Protein AF-A0A953M670-F1 (afdb_monomer_lite)

Radius of gyration: 18.28 Å; chains: 1; bounding box: 37×49×44 Å

Sequence (170 aa):
SFLVEQFLAERWGEHPRVPTMVSADEPEARARDGMAPRPSLALRARQESDAAVGSGHLGAILIHAHCHQRALWGASSTADLLERLFPGRVRVLDTTCCGLAGSFGYARERFDLSMRIGELGVLPAARDMRPGDVLVAPGTSCRHQIRDGAGVRAVHAVELVADAIKQVSS

Foldseek 3Di:
DVVLVVVCVVPPPDDPFDPDFDAPPDPVVVVPVDPDPDPDDDDPDDDDPPPQPPPDDQAAEEEDEAQVCCVPPRDCVLQVVVCVLPPPRYDYWPAHHLLQPDCQCRHPVRVSVSLVNNVVTVQVVQQPDDVNYAYEYQDPRSQVSNCRNNVGRHDHSVSVVVSSVVVVVD

Secondary structure (DSSP, 8-state):
-HHHHHHHHHH-TT-S----PPPTT-GGGTTT--------------S-------SS----EEE---HHHHHHH-SHHHHHHHHHHSTT-EEE------S--GGGGGSHHHHHHHHHHHHTTHHHHHHTPPTT-EEE--SHHHHHHHHHHH----B-HHHHHHHHHHHH--

pLDDT: mean 73.97, std 24.39, range [29.58, 97.56]

Structure (mmCIF, N/CA/C/O backbone):
data_AF-A0A953M670-F1
#
_entry.id   AF-A0A953M670-F1
#
loop_
_atom_site.group_PDB
_atom_site.id
_atom_site.type_symbol
_atom_site.label_atom_id
_atom_site.label_alt_id
_atom_site.label_comp_id
_atom_site.label_asym_id
_atom_site.label_entity_id
_atom_site.label_seq_id
_atom_site.pdbx_PDB_ins_code
_atom_site.Cartn_x
_atom_site.Cartn_y
_atom_site.Cartn_z
_atom_site.occupancy
_atom_site.B_iso_or_equiv
_atom_site.auth_seq_id
_atom_site.auth_comp_id
_atom_site.auth_asym_id
_atom_site.auth_atom_id
_atom_site.pdbx_PDB_model_num
ATOM 1 N N . SER A 1 1 ? 16.098 -13.290 -19.589 1.00 49.91 1 SER A N 1
ATOM 2 C CA . SER A 1 1 ? 15.369 -12.727 -20.741 1.00 49.91 1 SER A CA 1
ATOM 3 C C . SER A 1 1 ? 14.444 -13.708 -21.465 1.00 49.91 1 SER A C 1
ATOM 5 O O . SER A 1 1 ? 13.681 -13.246 -22.284 1.00 49.91 1 SER A O 1
ATOM 7 N N . PHE A 1 2 ? 14.425 -15.017 -21.166 1.00 30.31 2 PHE A N 1
ATOM 8 C CA . PHE A 1 2 ? 13.471 -15.959 -21.791 1.00 30.31 2 PHE A CA 1
ATOM 9 C C . PHE A 1 2 ? 12.192 -16.147 -20.951 1.00 30.31 2 PHE A C 1
ATOM 11 O O . PHE A 1 2 ? 11.083 -15.981 -21.440 1.00 30.31 2 PHE A O 1
ATOM 18 N N . LEU A 1 3 ? 12.352 -16.339 -19.636 1.00 37.66 3 LEU A N 1
ATOM 19 C CA . LEU A 1 3 ? 11.235 -16.469 -18.684 1.00 37.66 3 LEU A CA 1
ATOM 20 C C . LEU A 1 3 ? 10.340 -15.221 -18.604 1.00 37.66 3 LEU A C 1
ATOM 22 O O . LEU A 1 3 ? 9.162 -15.317 -18.283 1.00 37.66 3 LEU A O 1
ATOM 26 N N . VAL A 1 4 ? 10.904 -14.046 -18.900 1.00 41.31 4 VAL A N 1
ATOM 27 C CA . VAL A 1 4 ? 10.169 -12.775 -18.890 1.00 41.31 4 VAL A CA 1
ATOM 28 C C . VAL A 1 4 ? 9.249 -12.678 -20.102 1.00 41.31 4 VAL A C 1
ATOM 30 O O . VAL A 1 4 ? 8.098 -12.295 -19.947 1.00 41.31 4 VAL A O 1
ATOM 33 N N . GLU A 1 5 ? 9.720 -13.059 -21.289 1.00 40.06 5 GLU A N 1
ATOM 34 C CA . GLU A 1 5 ? 8.884 -13.030 -22.494 1.00 40.06 5 GLU A CA 1
ATOM 35 C C . GLU A 1 5 ? 7.804 -14.109 -22.464 1.00 40.06 5 GLU A C 1
ATOM 37 O O . GLU A 1 5 ? 6.672 -13.853 -22.865 1.00 40.06 5 GLU A O 1
ATOM 42 N N . GLN A 1 6 ? 8.113 -15.271 -21.885 1.00 41.50 6 GLN A N 1
ATOM 43 C CA . GLN A 1 6 ? 7.138 -16.340 -21.707 1.00 41.50 6 GLN A CA 1
ATOM 44 C C . GLN A 1 6 ? 6.008 -15.941 -20.735 1.00 41.50 6 GLN A C 1
ATOM 46 O O . GLN A 1 6 ? 4.836 -16.130 -21.046 1.00 41.50 6 GLN A O 1
ATOM 51 N N . PHE A 1 7 ? 6.333 -15.282 -19.612 1.00 47.25 7 PHE A N 1
ATOM 52 C CA . PHE A 1 7 ? 5.331 -14.748 -18.676 1.00 47.25 7 PHE A CA 1
ATOM 53 C C . PHE A 1 7 ? 4.434 -13.669 -19.311 1.00 47.25 7 PHE A C 1
ATOM 55 O O . PHE A 1 7 ? 3.234 -13.616 -19.037 1.00 47.25 7 PHE A O 1
ATOM 62 N N . LEU A 1 8 ? 5.006 -12.815 -20.168 1.00 45.41 8 LEU A N 1
ATOM 63 C CA . LEU A 1 8 ? 4.275 -11.759 -20.876 1.00 45.41 8 LEU A CA 1
ATOM 64 C C . LEU A 1 8 ? 3.318 -12.333 -21.932 1.00 45.41 8 LEU A C 1
ATOM 66 O O . LEU A 1 8 ? 2.174 -11.888 -22.024 1.00 45.41 8 LEU A O 1
ATOM 70 N N . ALA A 1 9 ? 3.756 -13.349 -22.678 1.00 51.56 9 ALA A N 1
ATOM 71 C CA . ALA A 1 9 ? 2.936 -14.015 -23.685 1.00 51.56 9 ALA A CA 1
ATOM 72 C C . ALA A 1 9 ? 1.776 -14.816 -23.065 1.00 51.56 9 ALA A C 1
ATOM 74 O O . ALA A 1 9 ? 0.670 -14.806 -23.597 1.00 51.56 9 ALA A O 1
ATOM 75 N N . GLU A 1 10 ? 2.003 -15.473 -21.924 1.00 50.09 10 GLU A N 1
ATOM 76 C CA . GLU A 1 10 ? 1.005 -16.346 -21.292 1.00 50.09 10 GLU A CA 1
ATOM 77 C C . GLU A 1 10 ? -0.109 -15.587 -20.549 1.00 50.09 10 GLU A C 1
ATOM 79 O O . GLU A 1 10 ? -1.198 -16.134 -20.376 1.00 50.09 10 GLU A O 1
ATOM 84 N N . ARG A 1 11 ? 0.128 -14.347 -20.087 1.00 49.78 11 ARG A N 1
ATOM 85 C CA . ARG A 1 11 ? -0.828 -13.633 -19.212 1.00 49.78 11 ARG A CA 1
ATOM 86 C C . ARG A 1 11 ? -1.395 -12.317 -19.734 1.00 49.78 11 ARG A C 1
ATOM 88 O O . ARG A 1 11 ? -2.334 -11.817 -19.119 1.00 49.78 11 ARG A O 1
ATOM 95 N N . TRP A 1 12 ? -0.834 -11.725 -20.787 1.00 49.00 12 TRP A N 1
ATOM 96 C CA . TRP A 1 12 ? -1.039 -10.290 -21.040 1.00 49.00 12 TRP A CA 1
ATOM 97 C C . TRP A 1 12 ? -1.407 -9.894 -22.474 1.00 49.00 12 TRP A C 1
ATOM 99 O O . TRP A 1 12 ? -1.504 -8.703 -22.758 1.00 49.00 12 TRP A O 1
ATOM 109 N N . GLY A 1 13 ? -1.689 -10.855 -23.359 1.00 37.66 13 GLY A N 1
ATOM 110 C CA . GLY A 1 13 ? -2.008 -10.582 -24.768 1.00 37.66 13 GLY A CA 1
ATOM 111 C C . GLY A 1 13 ? -3.229 -9.682 -25.027 1.00 37.66 13 GLY A C 1
ATOM 112 O O . GLY A 1 13 ? -3.320 -9.113 -26.108 1.00 37.66 13 GLY A O 1
ATOM 113 N N . GLU A 1 14 ? -4.150 -9.507 -24.069 1.00 39.88 14 GLU A N 1
ATOM 114 C CA . GLU A 1 14 ? -5.429 -8.811 -24.306 1.00 39.88 14 GLU A CA 1
ATOM 115 C C . GLU A 1 14 ? -5.959 -8.033 -23.076 1.00 39.88 14 GLU A C 1
ATOM 117 O O . GLU A 1 14 ? -7.121 -8.178 -22.699 1.00 39.88 14 GLU A O 1
ATOM 122 N N . HIS A 1 15 ? -5.149 -7.211 -22.388 1.00 39.19 15 HIS A N 1
ATOM 123 C CA . HIS A 1 15 ? -5.666 -6.446 -21.233 1.00 39.19 15 HIS A CA 1
ATOM 124 C C . HIS A 1 15 ? -6.345 -5.111 -21.647 1.00 39.19 15 HIS A C 1
ATOM 126 O O . HIS A 1 15 ? -5.669 -4.192 -22.116 1.00 39.19 15 HIS A O 1
ATOM 132 N N . PRO A 1 16 ? -7.662 -4.918 -21.412 1.00 38.22 16 PRO A N 1
ATOM 133 C CA . PRO A 1 16 ? -8.474 -3.867 -22.048 1.00 38.22 16 PRO A CA 1
ATOM 134 C C . PRO A 1 16 ? -8.372 -2.461 -21.417 1.00 38.22 16 PRO A C 1
ATOM 136 O O . PRO A 1 16 ? -9.292 -1.657 -21.555 1.00 38.22 16 PRO A O 1
ATOM 139 N N . ARG A 1 17 ? -7.302 -2.135 -20.679 1.00 43.25 17 ARG A N 1
ATOM 140 C CA . ARG A 1 17 ? -7.217 -0.869 -19.912 1.00 43.25 17 ARG A CA 1
ATOM 141 C C . ARG A 1 17 ? -5.856 -0.183 -19.949 1.00 43.25 17 ARG A C 1
ATOM 143 O O . ARG A 1 17 ? -5.417 0.346 -18.934 1.00 43.25 17 ARG A O 1
ATOM 150 N N . VAL A 1 18 ? -5.178 -0.189 -21.090 1.00 46.38 18 VAL A N 1
ATOM 151 C CA . VAL A 1 18 ? -3.983 0.648 -21.267 1.00 46.38 18 VAL A CA 1
ATOM 152 C C . VAL A 1 18 ? -4.447 2.109 -21.390 1.00 46.38 18 VAL A C 1
ATOM 154 O O . VAL A 1 18 ? -5.162 2.422 -22.344 1.00 46.38 18 VAL A O 1
ATOM 157 N N . PRO A 1 19 ? -4.116 3.012 -20.447 1.00 45.31 19 PRO A N 1
ATOM 158 C CA . PRO A 1 19 ? -4.418 4.432 -20.603 1.00 45.31 19 PRO A CA 1
ATOM 159 C C . PRO A 1 19 ? -3.658 4.992 -21.809 1.00 45.31 19 PRO A C 1
ATOM 161 O O . PRO A 1 19 ? -2.582 4.499 -22.146 1.00 45.31 19 PRO A O 1
ATOM 164 N N . THR A 1 20 ? -4.179 6.037 -22.452 1.00 39.19 20 THR A N 1
ATOM 165 C CA . THR A 1 20 ? -3.499 6.720 -23.562 1.00 39.19 20 THR A CA 1
ATOM 166 C C . THR A 1 20 ? -2.132 7.238 -23.095 1.00 39.19 20 THR A C 1
ATOM 168 O O . THR A 1 20 ? -2.046 8.202 -22.335 1.00 39.19 20 THR A O 1
ATOM 171 N N . MET A 1 21 ? -1.060 6.551 -23.501 1.00 43.72 21 MET A N 1
ATOM 172 C CA . MET A 1 21 ? 0.311 6.837 -23.073 1.00 43.72 21 MET A CA 1
ATOM 173 C C . MET A 1 21 ? 0.857 8.060 -23.816 1.00 43.72 21 MET A C 1
ATOM 175 O O . MET A 1 21 ? 0.850 8.091 -25.046 1.00 43.72 21 MET A O 1
ATOM 179 N N . VAL A 1 22 ? 1.359 9.051 -23.076 1.00 46.81 22 VAL A N 1
ATOM 180 C CA . VAL A 1 22 ? 2.042 10.227 -23.637 1.00 46.81 22 VAL A CA 1
ATOM 181 C C . VAL A 1 22 ? 3.542 9.928 -23.703 1.00 46.81 22 VAL A C 1
ATOM 183 O O . VAL A 1 22 ? 4.123 9.423 -22.740 1.00 46.81 22 VAL A O 1
ATOM 186 N N . SER A 1 23 ? 4.167 10.195 -24.851 1.00 37.94 23 SER A N 1
ATOM 187 C CA . SER A 1 23 ? 5.612 10.016 -25.040 1.00 37.94 23 SER A CA 1
ATOM 188 C C . SER A 1 23 ? 6.392 10.971 -24.131 1.00 37.94 23 SER A C 1
ATOM 190 O O . SER A 1 23 ? 6.039 12.142 -23.999 1.00 37.94 23 SER A O 1
ATOM 192 N N . ALA A 1 24 ? 7.472 10.480 -23.516 1.00 45.50 24 ALA A N 1
ATOM 193 C CA . ALA A 1 24 ? 8.320 11.279 -22.630 1.00 45.50 24 ALA A CA 1
ATOM 194 C C . ALA A 1 24 ? 9.029 12.449 -23.344 1.00 45.50 24 ALA A C 1
ATOM 196 O O . ALA A 1 24 ? 9.488 13.373 -22.672 1.00 45.50 24 ALA A O 1
ATOM 197 N N . ASP A 1 25 ? 9.087 12.409 -24.679 1.00 42.34 25 ASP A N 1
ATOM 198 C CA . ASP A 1 25 ? 9.786 13.381 -25.523 1.00 42.34 25 ASP A CA 1
ATOM 199 C C . ASP A 1 25 ? 8.864 14.467 -26.114 1.00 42.34 25 ASP A C 1
ATOM 201 O O . ASP A 1 25 ? 9.335 15.330 -26.857 1.00 42.34 25 ASP A O 1
ATOM 205 N N . GLU A 1 26 ? 7.561 14.477 -25.796 1.00 39.59 26 GLU A N 1
ATOM 206 C CA . GLU A 1 26 ? 6.687 15.563 -26.257 1.00 39.59 26 GLU A CA 1
ATOM 207 C C . GLU A 1 26 ? 6.874 16.847 -25.427 1.00 39.59 26 GLU A C 1
ATOM 209 O O . GLU A 1 26 ? 6.813 16.813 -24.192 1.00 39.59 26 GLU A O 1
ATOM 214 N N . PRO A 1 27 ? 7.039 18.019 -26.074 1.00 40.06 27 PRO A N 1
ATOM 215 C CA . PRO A 1 27 ? 7.239 19.296 -25.385 1.00 40.06 27 PRO A CA 1
ATOM 216 C C . PRO A 1 27 ? 6.059 19.694 -24.478 1.00 40.06 27 PRO A C 1
ATOM 218 O O . PRO A 1 27 ? 6.241 20.468 -23.537 1.00 40.06 27 PRO A O 1
ATOM 221 N N . GLU A 1 28 ? 4.871 19.121 -24.687 1.00 37.56 28 GLU A N 1
ATOM 222 C CA . GLU A 1 28 ? 3.691 19.337 -23.841 1.00 37.56 28 GLU A CA 1
ATOM 223 C C . GLU A 1 28 ? 3.811 18.699 -22.443 1.00 37.56 28 GLU A C 1
ATOM 225 O O . GLU A 1 28 ? 3.195 19.190 -21.492 1.00 37.56 28 GLU A O 1
ATOM 230 N N . ALA A 1 29 ? 4.654 17.669 -22.266 1.00 38.19 29 ALA A N 1
ATOM 231 C CA . ALA A 1 29 ? 4.868 17.016 -20.970 1.00 38.19 29 ALA A CA 1
ATOM 232 C C . ALA A 1 29 ? 5.576 17.931 -19.951 1.00 38.19 29 ALA A C 1
ATOM 234 O O . ALA A 1 29 ? 5.361 17.799 -18.746 1.00 38.19 29 ALA A O 1
ATOM 235 N N . ARG A 1 30 ? 6.373 18.903 -20.422 1.00 37.03 30 ARG A N 1
ATOM 236 C CA . ARG A 1 30 ? 7.053 19.909 -19.580 1.00 37.03 30 ARG A CA 1
ATOM 237 C C . ARG A 1 30 ? 6.182 21.118 -19.235 1.00 37.03 30 ARG A C 1
ATOM 239 O O . ARG A 1 30 ? 6.463 21.807 -18.260 1.00 37.03 30 ARG A O 1
ATOM 246 N N . ALA A 1 31 ? 5.123 21.387 -19.997 1.00 36.75 31 ALA A N 1
ATOM 247 C CA . ALA A 1 31 ? 4.319 22.600 -19.834 1.00 36.75 31 ALA A CA 1
ATOM 248 C C . ALA A 1 31 ? 3.313 22.537 -18.666 1.00 36.75 31 ALA A C 1
ATOM 250 O O . ALA A 1 31 ? 2.721 23.554 -18.309 1.00 36.75 31 ALA A O 1
ATOM 251 N N . ARG A 1 32 ? 3.120 21.365 -18.042 1.00 43.88 32 ARG A N 1
ATOM 252 C CA . ARG A 1 32 ? 2.195 21.182 -16.905 1.00 43.88 32 ARG A CA 1
ATOM 253 C C . ARG A 1 32 ? 2.852 21.278 -15.522 1.00 43.88 32 ARG A C 1
ATOM 255 O O . ARG A 1 32 ? 2.137 21.220 -14.528 1.00 43.88 32 ARG A O 1
ATOM 262 N N . ASP A 1 33 ? 4.165 21.502 -15.455 1.00 38.84 33 ASP A N 1
ATOM 263 C CA . ASP A 1 33 ? 4.909 21.699 -14.195 1.00 38.84 33 ASP A CA 1
ATOM 264 C C . ASP A 1 33 ? 4.766 23.126 -13.613 1.00 38.84 33 ASP A C 1
ATOM 266 O O . ASP A 1 33 ? 5.301 23.453 -12.553 1.00 38.84 33 ASP A O 1
ATOM 270 N N . GLY A 1 34 ? 3.999 23.996 -14.280 1.00 29.58 34 GLY A N 1
ATOM 271 C CA . GLY A 1 34 ? 3.628 25.313 -13.773 1.00 29.58 34 GLY A CA 1
ATOM 272 C C . GLY A 1 34 ? 2.528 25.237 -12.713 1.00 29.58 34 GLY A C 1
ATOM 273 O O . GLY A 1 34 ? 1.353 25.441 -13.017 1.00 29.58 34 GLY A O 1
ATOM 274 N N . MET A 1 35 ? 2.898 25.003 -11.452 1.00 35.81 35 MET A N 1
ATOM 275 C CA . MET A 1 35 ? 2.041 25.300 -10.298 1.00 35.81 35 MET A CA 1
ATOM 276 C C . MET A 1 35 ? 1.876 26.824 -10.182 1.00 35.81 35 MET A C 1
ATOM 278 O O . MET A 1 35 ? 2.600 27.492 -9.444 1.00 35.81 35 MET A O 1
ATOM 282 N N . ALA A 1 36 ? 0.926 27.398 -10.919 1.00 30.95 36 ALA A N 1
ATOM 283 C CA . ALA A 1 36 ? 0.453 28.746 -10.628 1.00 30.95 36 ALA A CA 1
ATOM 284 C C . ALA A 1 36 ? -0.187 28.749 -9.222 1.00 30.95 36 ALA A C 1
ATOM 286 O O . ALA A 1 36 ? -0.989 27.855 -8.922 1.00 30.95 36 ALA A O 1
ATOM 287 N N . PRO A 1 37 ? 0.128 29.719 -8.342 1.00 30.27 37 PRO A N 1
ATOM 288 C CA . PRO A 1 37 ? -0.489 29.796 -7.025 1.00 30.27 37 PRO A CA 1
ATOM 289 C C . PRO A 1 37 ? -1.992 30.044 -7.196 1.00 30.27 37 PRO A C 1
ATOM 291 O O . PRO A 1 37 ? -2.415 31.111 -7.641 1.00 30.27 37 PRO A O 1
ATOM 294 N N . ARG A 1 38 ? -2.819 29.044 -6.866 1.00 36.56 38 ARG A N 1
ATOM 295 C CA . ARG A 1 38 ? -4.274 29.229 -6.828 1.00 36.56 38 ARG A CA 1
ATOM 296 C C . ARG A 1 38 ? -4.597 30.150 -5.641 1.00 36.56 38 ARG A C 1
ATOM 298 O O . ARG A 1 38 ? -4.178 29.833 -4.526 1.00 36.56 38 ARG A O 1
ATOM 305 N N . PRO A 1 39 ? -5.321 31.265 -5.843 1.00 31.58 39 PRO A N 1
ATOM 306 C CA . PRO A 1 39 ? -5.702 32.152 -4.750 1.00 31.58 39 PRO A CA 1
ATOM 307 C C . PRO A 1 39 ? -6.550 31.381 -3.730 1.00 31.58 39 PRO A C 1
ATOM 309 O O . PRO A 1 39 ? -7.468 30.659 -4.114 1.00 31.58 39 PRO A O 1
ATOM 312 N N . SER A 1 40 ? -6.166 31.501 -2.453 1.00 48.00 40 SER A N 1
ATOM 313 C CA . SER A 1 40 ? -6.791 30.971 -1.226 1.00 48.00 40 SER A CA 1
ATOM 314 C C . SER A 1 40 ? -8.093 30.182 -1.435 1.00 48.00 40 SER A C 1
ATOM 316 O O . SER A 1 40 ? -9.194 30.724 -1.316 1.00 48.00 40 SER A O 1
ATOM 318 N N . LEU A 1 41 ? -7.969 28.885 -1.733 1.00 34.47 41 LEU A N 1
ATOM 319 C CA . LEU A 1 41 ? -9.113 27.985 -1.834 1.00 34.47 41 LEU A CA 1
ATOM 320 C C . LEU A 1 41 ? -9.543 27.510 -0.446 1.00 34.47 41 LEU A C 1
ATOM 322 O O . LEU A 1 41 ? -8.906 26.663 0.179 1.00 34.47 41 LEU A O 1
ATOM 326 N N . ALA A 1 42 ? -10.688 28.033 -0.017 1.00 37.75 42 ALA A N 1
ATOM 327 C CA . ALA A 1 42 ? -11.560 27.398 0.950 1.00 37.75 42 ALA A CA 1
ATOM 328 C C . ALA A 1 42 ? -11.747 25.913 0.598 1.00 37.75 42 ALA A C 1
ATOM 330 O O . ALA A 1 42 ? -12.133 25.556 -0.520 1.00 37.75 42 ALA A O 1
ATOM 331 N N . LEU A 1 43 ? -11.463 25.058 1.576 1.00 32.88 43 LEU A N 1
ATOM 332 C CA . LEU A 1 43 ? -11.571 23.609 1.510 1.00 32.88 43 LEU A CA 1
ATOM 333 C C . LEU A 1 43 ? -13.036 23.195 1.289 1.00 32.88 43 LEU A C 1
ATOM 335 O O . LEU A 1 43 ? -13.777 22.944 2.235 1.00 32.88 43 LEU A O 1
ATOM 339 N N . ARG A 1 44 ? -13.473 23.095 0.032 1.00 32.97 44 ARG A N 1
ATOM 340 C CA . ARG A 1 44 ? -14.642 22.285 -0.325 1.00 32.97 44 ARG A CA 1
ATOM 341 C C . ARG A 1 44 ? -14.162 20.885 -0.678 1.00 32.97 44 ARG A C 1
ATOM 343 O O . ARG A 1 44 ? -13.954 20.550 -1.837 1.00 32.97 44 ARG A O 1
ATOM 350 N N . ALA A 1 45 ? -13.969 20.088 0.366 1.00 41.94 45 ALA A N 1
ATOM 351 C CA . ALA A 1 45 ? -13.787 18.651 0.274 1.00 41.94 45 ALA A CA 1
ATOM 352 C C . ALA A 1 45 ? -15.097 18.002 -0.192 1.00 41.94 45 ALA A C 1
ATOM 354 O O . ALA A 1 45 ? -16.016 17.874 0.612 1.00 41.94 45 ALA A O 1
ATOM 355 N N . ARG A 1 46 ? -15.193 17.603 -1.467 1.00 42.09 46 ARG A N 1
ATOM 356 C CA . ARG A 1 46 ? -16.111 16.553 -1.940 1.00 42.09 46 ARG A CA 1
ATOM 357 C C . ARG A 1 46 ? -15.539 15.863 -3.183 1.00 42.09 46 ARG A C 1
ATOM 359 O O . ARG A 1 46 ? -15.066 16.551 -4.079 1.00 42.09 46 ARG A O 1
ATOM 366 N N . GLN A 1 47 ? -15.717 14.534 -3.202 1.00 38.75 47 GLN A N 1
ATOM 367 C CA . GLN A 1 47 ? -15.390 13.519 -4.225 1.00 38.75 47 GLN A CA 1
ATOM 368 C C . GLN A 1 47 ? -13.934 13.018 -4.146 1.00 38.75 47 GLN A C 1
ATOM 370 O O . GLN A 1 47 ? -13.011 13.765 -4.425 1.00 38.75 47 GLN A O 1
ATOM 375 N N . GLU A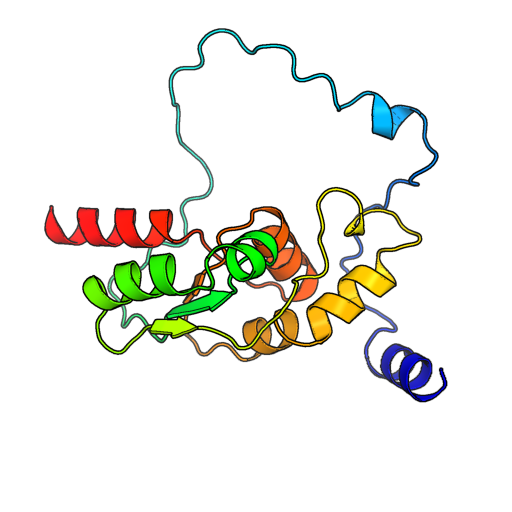 1 48 ? -13.619 11.798 -3.698 1.00 35.09 48 GLU A N 1
ATOM 376 C CA . GLU A 1 48 ? -14.329 10.510 -3.745 1.00 35.09 48 GLU A CA 1
ATOM 377 C C . GLU A 1 48 ? -14.302 9.818 -2.369 1.00 35.09 48 GLU A C 1
ATOM 379 O O . GLU A 1 48 ? -13.303 9.207 -1.986 1.00 35.09 48 GLU A O 1
ATOM 384 N N . SER A 1 49 ? -15.389 9.907 -1.610 1.00 35.44 49 SER A N 1
ATOM 385 C CA . SER A 1 49 ? -15.538 9.254 -0.308 1.00 35.44 49 SER A CA 1
ATOM 386 C C . SER A 1 49 ? -16.628 8.192 -0.398 1.00 35.44 49 SER A C 1
ATOM 388 O O . SER A 1 49 ? -17.723 8.424 0.087 1.00 35.44 49 SER A O 1
ATOM 390 N N . ASP A 1 50 ? -16.331 7.063 -1.039 1.00 34.75 50 ASP A N 1
ATOM 391 C CA . ASP A 1 50 ? -17.149 5.840 -0.951 1.00 34.75 50 ASP A CA 1
ATOM 392 C C . ASP A 1 50 ? -16.265 4.608 -0.691 1.00 34.75 50 ASP A C 1
ATOM 394 O O . ASP A 1 50 ? -16.515 3.502 -1.155 1.00 34.75 50 ASP A O 1
ATOM 398 N N . ALA A 1 51 ? -15.209 4.790 0.103 1.00 44.06 51 ALA A N 1
ATOM 399 C CA . ALA A 1 51 ? -14.728 3.719 0.967 1.00 44.06 51 ALA A CA 1
ATOM 400 C C . ALA A 1 51 ? -15.251 4.019 2.370 1.00 44.06 51 ALA A C 1
ATOM 402 O O . ALA A 1 51 ? -14.477 4.243 3.292 1.00 44.06 51 ALA A O 1
ATOM 403 N N . ALA A 1 52 ? -16.576 4.100 2.522 1.00 44.19 52 ALA A N 1
ATOM 404 C CA . ALA A 1 52 ? -17.134 3.977 3.852 1.00 44.19 52 ALA A CA 1
ATOM 405 C C . ALA A 1 52 ? -16.660 2.613 4.357 1.00 44.19 52 ALA A C 1
ATOM 407 O O . ALA A 1 52 ? -17.044 1.580 3.802 1.00 44.19 52 ALA A O 1
ATOM 408 N N . VAL A 1 53 ? -15.815 2.603 5.389 1.00 50.75 53 VAL A N 1
ATOM 409 C CA . VAL A 1 53 ? -15.721 1.457 6.291 1.00 50.75 53 VAL A CA 1
ATOM 410 C C . VAL A 1 53 ? -17.102 1.353 6.936 1.00 50.75 53 VAL A C 1
ATOM 412 O O . VAL A 1 53 ? -17.355 1.866 8.024 1.00 50.75 53 VAL A O 1
ATOM 415 N N . GLY A 1 54 ? -18.055 0.822 6.166 1.00 42.97 54 GLY A N 1
ATOM 416 C CA . GLY A 1 54 ? -19.408 0.561 6.603 1.00 42.97 54 GLY A CA 1
ATOM 417 C C . GLY A 1 54 ? -19.333 -0.410 7.764 1.00 42.97 54 GLY A C 1
ATOM 418 O O . GLY A 1 54 ? -18.388 -1.190 7.862 1.00 42.97 54 GLY A O 1
ATOM 419 N N . SER A 1 55 ? -20.333 -0.360 8.632 1.00 45.44 55 SER A N 1
ATOM 420 C CA . SER A 1 55 ? -20.467 -1.097 9.894 1.00 45.44 55 SER A CA 1
ATOM 421 C C . SER A 1 55 ? -20.405 -2.638 9.794 1.00 45.44 55 SER A C 1
ATOM 423 O O . SER A 1 55 ? -20.814 -3.330 10.722 1.00 45.44 55 SER A O 1
ATOM 425 N N . GLY A 1 56 ? -19.932 -3.197 8.678 1.00 53.84 56 GLY A N 1
ATOM 426 C CA . GLY A 1 56 ? -19.548 -4.592 8.534 1.00 53.84 56 GLY A CA 1
ATOM 427 C C . GLY A 1 56 ? -18.198 -4.909 9.185 1.00 53.84 56 GLY A C 1
ATOM 428 O O . GLY A 1 56 ? -17.430 -4.035 9.586 1.00 53.84 56 GLY A O 1
ATOM 429 N N . HIS A 1 57 ? -17.909 -6.206 9.292 1.00 67.62 57 HIS A N 1
ATOM 430 C CA . HIS A 1 57 ? -16.656 -6.724 9.836 1.00 67.62 57 HIS A CA 1
ATOM 431 C C . HIS A 1 57 ? -15.463 -6.241 8.991 1.00 67.62 57 HIS A C 1
ATOM 433 O O . HIS A 1 57 ? -15.171 -6.807 7.939 1.00 67.62 57 HIS A O 1
ATOM 439 N N . LEU A 1 58 ? -14.724 -5.242 9.478 1.00 83.06 58 LEU A N 1
ATOM 440 C CA . LEU A 1 58 ? -13.434 -4.845 8.907 1.00 83.06 58 LEU A CA 1
ATOM 441 C C . LEU A 1 58 ? -12.442 -6.019 8.993 1.00 83.06 58 LEU A C 1
ATOM 443 O O . LEU A 1 58 ? -12.206 -6.550 10.081 1.00 83.06 58 LEU A O 1
ATOM 447 N N . GLY A 1 59 ? -11.918 -6.442 7.841 1.00 92.38 59 GLY A N 1
ATOM 448 C CA . GLY A 1 59 ? -10.929 -7.510 7.698 1.00 92.38 59 GLY A CA 1
ATOM 449 C C . GLY A 1 59 ? -9.517 -7.065 8.085 1.00 92.38 59 GLY A C 1
ATOM 450 O O . GLY A 1 59 ? -9.329 -6.224 8.967 1.00 92.38 59 GLY A O 1
ATOM 451 N N . ALA A 1 60 ? -8.505 -7.639 7.436 1.00 96.31 60 ALA A N 1
ATOM 452 C CA . ALA A 1 60 ? -7.115 -7.264 7.666 1.00 96.31 60 ALA A CA 1
ATOM 453 C C . ALA A 1 60 ? -6.794 -5.896 7.042 1.00 96.31 60 ALA A C 1
ATOM 455 O O . ALA A 1 60 ? -7.240 -5.568 5.944 1.00 96.31 60 ALA A O 1
ATOM 456 N N . ILE A 1 61 ? -5.961 -5.115 7.725 1.00 97.25 61 ILE A N 1
ATOM 457 C CA . ILE A 1 61 ? -5.424 -3.846 7.237 1.00 97.25 61 ILE A CA 1
ATOM 458 C C . ILE A 1 61 ? -4.010 -4.108 6.727 1.00 97.25 61 ILE A C 1
ATOM 460 O O . ILE A 1 61 ? -3.062 -4.257 7.497 1.00 97.25 61 ILE A O 1
ATOM 464 N N . LEU A 1 62 ? -3.869 -4.187 5.410 1.00 97.44 62 LEU A N 1
ATOM 465 C CA . LEU A 1 62 ? -2.609 -4.458 4.735 1.00 97.44 62 LEU A CA 1
ATOM 466 C C . LEU A 1 62 ? -1.898 -3.143 4.436 1.00 97.44 62 LEU A C 1
ATOM 468 O O . LEU A 1 62 ? -2.485 -2.258 3.827 1.00 97.44 62 LEU A O 1
ATOM 472 N N . ILE A 1 63 ? -0.633 -2.999 4.824 1.00 96.69 63 ILE A N 1
ATOM 473 C CA . ILE A 1 63 ? 0.120 -1.756 4.614 1.00 96.69 63 ILE A CA 1
ATOM 474 C C . ILE A 1 63 ? 1.210 -1.969 3.569 1.00 96.69 63 ILE A C 1
ATOM 476 O O . ILE A 1 63 ? 2.177 -2.694 3.805 1.00 96.69 63 ILE A O 1
ATOM 480 N N . HIS A 1 64 ? 1.105 -1.259 2.446 1.00 96.12 64 HIS A N 1
ATOM 481 C CA . HIS A 1 64 ? 2.221 -1.034 1.535 1.00 96.12 64 HIS A CA 1
ATOM 482 C C . HIS A 1 64 ? 2.948 0.257 1.932 1.00 96.12 64 HIS A C 1
ATOM 484 O O . HIS A 1 64 ? 2.488 1.368 1.651 1.00 96.12 64 HIS A O 1
ATOM 490 N N . ALA A 1 65 ? 4.095 0.117 2.597 1.00 93.56 65 ALA A N 1
ATOM 491 C CA . ALA A 1 65 ? 4.933 1.258 2.945 1.00 93.56 65 ALA A CA 1
ATOM 492 C C . ALA A 1 65 ? 5.560 1.870 1.687 1.00 93.56 65 ALA A C 1
ATOM 494 O O . ALA A 1 65 ? 6.148 1.161 0.869 1.00 93.56 65 ALA A O 1
ATOM 495 N N . HIS A 1 66 ? 5.477 3.194 1.554 1.00 92.50 66 HIS A N 1
ATOM 496 C CA . HIS A 1 66 ? 6.075 3.893 0.422 1.00 92.50 66 HIS A CA 1
ATOM 497 C C . HIS A 1 66 ? 7.597 3.687 0.427 1.00 92.50 66 HIS A C 1
ATOM 499 O O . HIS A 1 66 ? 8.233 3.860 1.462 1.00 92.50 66 HIS A O 1
ATOM 505 N N . CYS A 1 67 ? 8.199 3.374 -0.725 1.00 90.62 67 CYS A N 1
ATOM 506 C CA . CYS A 1 67 ? 9.647 3.155 -0.853 1.00 90.62 67 CYS A CA 1
ATOM 507 C C . CYS A 1 67 ? 10.528 4.229 -0.172 1.00 90.62 67 CYS A C 1
ATOM 509 O O . CYS A 1 67 ? 11.467 3.871 0.533 1.00 90.62 67 CYS A O 1
ATOM 511 N N . HIS A 1 68 ? 10.198 5.523 -0.290 1.00 88.75 68 HIS A N 1
ATOM 512 C CA . HIS A 1 68 ? 10.919 6.600 0.408 1.00 88.75 68 HIS A CA 1
ATOM 513 C C . HIS A 1 68 ? 10.766 6.522 1.933 1.00 88.75 68 HIS A C 1
ATOM 515 O O . HIS A 1 68 ? 11.744 6.655 2.663 1.00 88.75 68 HIS A O 1
ATOM 521 N N . GLN A 1 69 ? 9.548 6.268 2.418 1.00 87.31 69 GLN A N 1
ATOM 522 C CA . GLN A 1 69 ? 9.277 6.097 3.845 1.00 87.31 69 GLN A CA 1
ATOM 523 C C . GLN A 1 69 ? 10.047 4.893 4.396 1.00 87.31 69 GLN A C 1
ATOM 525 O O . GLN A 1 69 ? 10.711 5.011 5.419 1.00 87.31 69 GLN A O 1
ATOM 530 N N . ARG A 1 70 ? 10.015 3.760 3.684 1.00 85.94 70 ARG A N 1
ATOM 531 C CA . ARG A 1 70 ? 10.713 2.534 4.078 1.00 85.94 70 ARG A CA 1
ATOM 532 C C . ARG A 1 70 ? 12.223 2.749 4.179 1.00 85.94 70 ARG A C 1
ATOM 534 O O . ARG A 1 70 ? 12.816 2.286 5.145 1.00 85.94 70 ARG A O 1
ATOM 541 N N . ALA A 1 71 ? 12.820 3.455 3.219 1.00 87.38 71 ALA A N 1
ATOM 542 C CA . ALA A 1 71 ? 14.256 3.725 3.199 1.00 87.38 71 ALA A CA 1
ATOM 543 C C . ALA A 1 71 ? 14.720 4.653 4.336 1.00 87.38 71 ALA A C 1
ATOM 545 O O . ALA A 1 71 ? 15.830 4.489 4.831 1.00 87.38 71 ALA A O 1
ATOM 546 N N . LEU A 1 72 ? 13.888 5.617 4.746 1.00 86.19 72 LEU A N 1
ATOM 547 C CA . LEU A 1 72 ? 14.251 6.608 5.765 1.00 86.19 72 LEU A CA 1
ATOM 548 C C . LEU A 1 72 ? 13.852 6.194 7.186 1.00 86.19 72 LEU A C 1
ATOM 550 O O . LEU A 1 72 ? 14.623 6.377 8.124 1.00 86.19 72 LEU A O 1
ATOM 554 N N . TRP A 1 73 ? 12.639 5.665 7.352 1.00 82.00 73 TRP A N 1
ATOM 555 C CA . TRP A 1 73 ? 11.989 5.490 8.657 1.00 82.00 73 TRP A CA 1
ATOM 556 C C . TRP A 1 73 ? 11.305 4.127 8.826 1.00 82.00 73 TRP A C 1
ATOM 558 O O . TRP A 1 73 ? 10.655 3.883 9.841 1.00 82.00 73 TRP A O 1
ATOM 568 N N . GLY A 1 74 ? 11.411 3.234 7.839 1.00 83.94 74 GLY A N 1
ATOM 569 C CA . GLY A 1 74 ? 10.675 1.973 7.837 1.00 83.94 74 GLY A CA 1
ATOM 570 C C . GLY A 1 74 ? 9.160 2.169 7.684 1.00 83.94 74 GLY A C 1
ATOM 571 O O . GLY A 1 74 ? 8.686 3.150 7.116 1.00 83.94 74 GLY A O 1
ATOM 572 N N . ALA A 1 75 ? 8.382 1.198 8.163 1.00 83.38 75 ALA A N 1
ATOM 573 C CA . ALA A 1 75 ? 6.916 1.196 8.071 1.00 83.38 75 ALA A CA 1
ATOM 574 C C . ALA A 1 75 ? 6.211 1.343 9.433 1.00 83.38 75 ALA A C 1
ATOM 576 O O . ALA A 1 75 ? 4.981 1.411 9.479 1.00 83.38 75 ALA A O 1
ATOM 577 N N . SER A 1 76 ? 6.976 1.372 10.529 1.00 85.19 76 SER A N 1
ATOM 578 C CA . SER A 1 76 ? 6.458 1.247 11.895 1.00 85.19 76 SER A CA 1
ATOM 579 C C . SER A 1 76 ? 5.512 2.379 12.265 1.00 85.19 76 SER A C 1
ATOM 581 O O . SER A 1 76 ? 4.430 2.109 12.752 1.00 85.19 76 SER A O 1
ATOM 583 N N . SER A 1 77 ? 5.824 3.632 11.930 1.00 86.81 77 SER A N 1
ATOM 584 C CA . SER A 1 77 ? 4.992 4.777 12.336 1.00 86.81 77 SER A CA 1
ATOM 585 C C . SER A 1 77 ? 3.525 4.673 11.895 1.00 86.81 77 SER A C 1
ATOM 587 O O . SER A 1 77 ? 2.617 4.982 12.662 1.00 86.81 77 SER A O 1
ATOM 589 N N . THR A 1 78 ? 3.278 4.221 10.662 1.00 90.44 78 THR A N 1
ATOM 590 C CA . THR A 1 78 ? 1.914 4.008 10.151 1.00 90.44 78 THR A CA 1
ATOM 591 C C . THR A 1 78 ? 1.289 2.749 10.744 1.00 90.44 78 THR A C 1
ATOM 593 O O . THR A 1 78 ? 0.106 2.760 11.078 1.00 90.44 78 THR A O 1
ATOM 596 N N . ALA A 1 79 ? 2.075 1.680 10.881 1.00 93.25 79 ALA A N 1
ATOM 597 C CA . ALA A 1 79 ? 1.608 0.419 11.440 1.00 93.25 79 ALA A CA 1
ATOM 598 C C . ALA A 1 79 ? 1.204 0.567 12.911 1.00 93.25 79 ALA A C 1
ATOM 600 O O . ALA A 1 79 ? 0.086 0.218 13.257 1.00 93.25 79 ALA A O 1
ATOM 601 N N . ASP A 1 80 ? 2.053 1.172 13.738 1.00 94.12 80 ASP A N 1
ATOM 602 C CA . ASP A 1 80 ? 1.836 1.381 15.169 1.00 94.12 80 ASP A CA 1
ATOM 603 C C . ASP A 1 80 ? 0.602 2.251 15.432 1.00 94.12 80 ASP A C 1
ATOM 605 O O . ASP A 1 80 ? -0.168 1.988 16.356 1.00 94.12 80 ASP A O 1
ATOM 609 N N . LEU A 1 81 ? 0.387 3.288 14.613 1.00 93.12 81 LEU A N 1
ATOM 610 C CA . LEU A 1 81 ? -0.815 4.117 14.694 1.00 93.12 81 LEU A CA 1
ATOM 611 C C . LEU A 1 81 ? -2.076 3.296 14.405 1.00 93.12 81 LEU A C 1
ATOM 613 O O . LEU A 1 81 ? -3.037 3.354 15.171 1.00 93.12 81 LEU A O 1
ATOM 617 N N . LEU A 1 82 ? -2.084 2.554 13.297 1.00 94.00 82 LEU A N 1
ATOM 618 C CA . LEU A 1 82 ? -3.250 1.770 12.901 1.00 94.00 82 LEU A CA 1
ATOM 619 C C . LEU A 1 82 ? -3.483 0.591 13.848 1.00 94.00 82 LEU A C 1
ATOM 621 O O . LEU A 1 82 ? -4.631 0.271 14.114 1.00 94.00 82 LEU A O 1
ATOM 625 N N . GLU A 1 83 ? -2.433 0.005 14.414 1.00 94.75 83 GLU A N 1
ATOM 626 C CA . GLU A 1 83 ? -2.535 -1.101 15.367 1.00 94.75 83 GLU A CA 1
ATOM 627 C C . GLU A 1 83 ? -3.152 -0.635 16.690 1.00 94.75 83 GLU A C 1
ATOM 629 O O . GLU A 1 83 ? -3.938 -1.354 17.298 1.00 94.75 83 GLU A O 1
ATOM 634 N N . ARG A 1 84 ? -2.892 0.610 17.110 1.00 93.75 84 ARG A N 1
ATOM 635 C CA . ARG A 1 84 ? -3.576 1.211 18.269 1.00 93.75 84 ARG A CA 1
ATOM 636 C C . ARG A 1 84 ? -5.072 1.418 18.037 1.00 93.75 84 ARG A C 1
ATOM 638 O O . ARG A 1 84 ? -5.844 1.316 18.984 1.00 93.75 84 ARG A O 1
ATOM 645 N N . LEU A 1 85 ? -5.472 1.745 16.809 1.00 91.81 85 LEU A N 1
ATOM 646 C CA . LEU A 1 85 ? -6.876 1.989 16.457 1.00 91.81 85 LEU A CA 1
ATOM 647 C C . LEU A 1 85 ? -7.627 0.699 16.103 1.00 91.81 85 LEU A C 1
ATOM 649 O O . LEU A 1 85 ? -8.826 0.597 16.348 1.00 91.81 85 LEU A O 1
ATOM 653 N N . PHE A 1 86 ? -6.923 -0.287 15.551 1.00 92.75 86 PHE A N 1
ATOM 654 C CA . PHE A 1 86 ? -7.472 -1.549 15.065 1.00 92.75 86 PHE A CA 1
ATOM 655 C C . PHE A 1 86 ? -6.609 -2.742 15.520 1.00 92.75 86 PHE A C 1
ATOM 657 O O . PHE A 1 86 ? -5.981 -3.396 14.680 1.00 92.75 86 PHE A O 1
ATOM 664 N N . PRO A 1 87 ? -6.574 -3.051 16.831 1.00 93.81 87 PRO A N 1
ATOM 665 C CA . PRO A 1 87 ? -5.678 -4.072 17.370 1.00 93.81 87 PRO A CA 1
ATOM 666 C C . PRO A 1 87 ? -5.876 -5.446 16.722 1.00 93.81 87 PRO A C 1
ATOM 668 O O . PRO A 1 87 ? -7.005 -5.918 16.562 1.00 93.81 87 PRO A O 1
ATOM 671 N N . GLY A 1 88 ? -4.770 -6.099 16.366 1.00 94.31 88 GLY A N 1
ATOM 672 C CA . GLY A 1 88 ? -4.725 -7.441 15.789 1.00 94.31 88 GLY A CA 1
ATOM 673 C C . GLY A 1 88 ? -5.110 -7.524 14.311 1.00 94.31 88 GLY A C 1
ATOM 674 O O . GLY A 1 88 ? -5.239 -8.630 13.785 1.00 94.31 88 GLY A O 1
ATOM 675 N N . ARG A 1 89 ? -5.317 -6.388 13.631 1.00 95.12 89 ARG A N 1
ATOM 676 C CA . ARG A 1 89 ? -5.726 -6.356 12.216 1.00 95.12 89 ARG A CA 1
ATOM 677 C C . ARG A 1 89 ? -4.636 -5.863 11.278 1.00 95.12 89 ARG A C 1
ATOM 679 O O . ARG A 1 89 ? -4.770 -6.070 10.071 1.00 95.12 89 ARG A O 1
ATOM 686 N N . VAL A 1 90 ? -3.582 -5.220 11.778 1.00 96.50 90 VAL A N 1
ATOM 687 C CA . VAL A 1 90 ? -2.580 -4.590 10.917 1.00 96.50 90 VAL A CA 1
ATOM 688 C C . VAL A 1 90 ? -1.503 -5.577 10.489 1.00 96.50 90 VAL A C 1
ATOM 690 O O . VAL A 1 90 ? -0.885 -6.267 11.296 1.00 96.50 90 VAL A O 1
ATOM 693 N N . ARG A 1 91 ? -1.225 -5.604 9.184 1.00 96.12 91 ARG A N 1
ATOM 694 C CA . ARG A 1 91 ? -0.136 -6.379 8.594 1.00 96.12 91 ARG A CA 1
ATOM 695 C C . ARG A 1 91 ? 0.639 -5.530 7.599 1.00 96.12 91 ARG A C 1
ATOM 697 O O . ARG A 1 91 ? 0.122 -5.148 6.551 1.00 96.12 91 ARG A O 1
ATOM 704 N N . VAL A 1 92 ? 1.911 -5.273 7.892 1.00 95.50 92 VAL A N 1
ATOM 705 C CA . VAL A 1 92 ? 2.818 -4.639 6.928 1.00 95.50 92 VAL A CA 1
ATOM 706 C C . VAL A 1 92 ? 3.199 -5.661 5.863 1.00 95.50 92 VAL A C 1
ATOM 708 O O . VAL A 1 92 ? 3.682 -6.746 6.177 1.00 95.50 92 VAL A O 1
ATOM 711 N N . LEU A 1 93 ? 2.967 -5.319 4.599 1.00 94.56 93 LEU A N 1
ATOM 712 C CA . LEU A 1 93 ? 3.339 -6.162 3.472 1.00 94.56 93 LEU A CA 1
ATOM 713 C C . LEU A 1 93 ? 4.855 -6.120 3.261 1.00 94.56 93 LEU A C 1
ATOM 715 O O . LEU A 1 93 ? 5.469 -5.042 3.249 1.00 94.56 93 LEU A O 1
ATOM 719 N N . ASP A 1 94 ? 5.447 -7.286 3.015 1.00 91.44 94 ASP A N 1
ATOM 720 C CA . ASP A 1 94 ? 6.841 -7.395 2.591 1.00 91.44 94 ASP A CA 1
ATOM 721 C C . ASP A 1 94 ? 6.960 -7.049 1.099 1.00 91.44 94 ASP A C 1
ATOM 723 O O . ASP A 1 94 ? 6.922 -7.892 0.211 1.00 91.44 94 ASP A O 1
ATOM 727 N N . THR A 1 95 ? 6.952 -5.747 0.820 1.00 91.75 95 THR A N 1
ATOM 728 C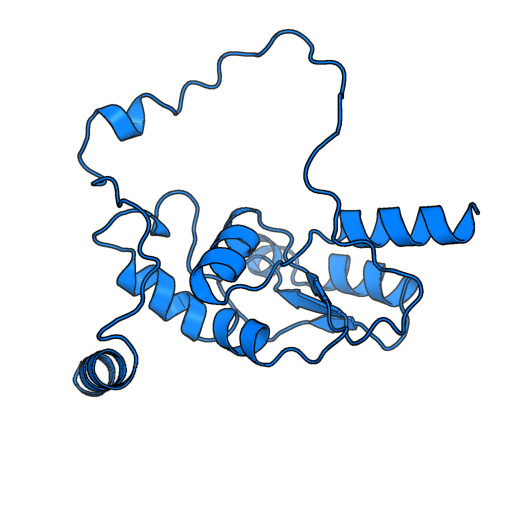 CA . THR A 1 95 ? 6.937 -5.166 -0.527 1.00 91.75 95 THR A CA 1
ATOM 729 C C . THR A 1 95 ? 7.916 -4.001 -0.587 1.00 91.75 95 THR A C 1
ATOM 731 O O . THR A 1 95 ? 8.099 -3.283 0.399 1.00 91.75 95 THR A O 1
ATOM 734 N N . THR A 1 96 ? 8.539 -3.781 -1.744 1.00 88.00 96 THR A N 1
ATOM 735 C CA . THR A 1 96 ? 9.622 -2.796 -1.901 1.00 88.00 96 THR A CA 1
ATOM 736 C C . THR A 1 96 ? 9.140 -1.497 -2.548 1.00 88.00 96 THR A C 1
ATOM 738 O O . THR A 1 96 ? 9.051 -0.462 -1.889 1.00 88.00 96 THR A O 1
ATOM 741 N N . CYS A 1 97 ? 8.806 -1.536 -3.835 1.00 92.69 97 CYS A N 1
ATOM 742 C CA . CYS A 1 97 ? 8.324 -0.404 -4.619 1.00 92.69 97 CYS A CA 1
ATOM 743 C C . CYS A 1 97 ? 7.058 -0.809 -5.375 1.00 92.69 97 CYS A C 1
ATOM 745 O O . CYS A 1 97 ? 6.897 -1.970 -5.738 1.00 92.69 97 CYS A O 1
ATOM 747 N N . CYS A 1 98 ? 6.170 0.148 -5.639 1.00 92.81 98 CYS A N 1
ATOM 748 C CA . CYS A 1 98 ? 5.007 -0.099 -6.486 1.00 92.81 98 CYS A CA 1
ATOM 749 C C . CYS A 1 98 ? 5.337 -0.082 -7.987 1.00 92.81 98 CYS A C 1
ATOM 751 O O . CYS A 1 98 ? 4.569 -0.620 -8.771 1.00 92.81 98 CYS A O 1
ATOM 753 N N . GLY A 1 99 ? 6.463 0.517 -8.386 1.00 90.88 99 GLY A N 1
ATOM 754 C CA . GLY A 1 99 ? 6.849 0.712 -9.790 1.00 90.88 99 GLY A CA 1
ATOM 755 C C . GLY A 1 99 ? 6.547 2.114 -10.321 1.00 90.88 99 GLY A C 1
ATOM 756 O O . GLY A 1 99 ? 7.239 2.589 -11.219 1.00 90.88 99 GLY A O 1
ATOM 757 N N . LEU A 1 100 ? 5.619 2.840 -9.685 1.00 87.19 100 LEU A N 1
ATOM 758 C CA . LEU A 1 100 ? 5.240 4.192 -10.090 1.00 87.19 100 LEU A CA 1
ATOM 759 C C . LEU A 1 100 ? 5.990 5.264 -9.286 1.00 87.19 100 LEU A C 1
ATOM 761 O O . LEU A 1 100 ? 5.526 5.750 -8.253 1.00 87.19 100 LEU A O 1
ATOM 765 N N . ALA A 1 101 ? 7.163 5.658 -9.780 1.00 82.19 101 ALA A N 1
ATOM 766 C CA . ALA A 1 101 ? 7.928 6.794 -9.262 1.00 82.19 101 AL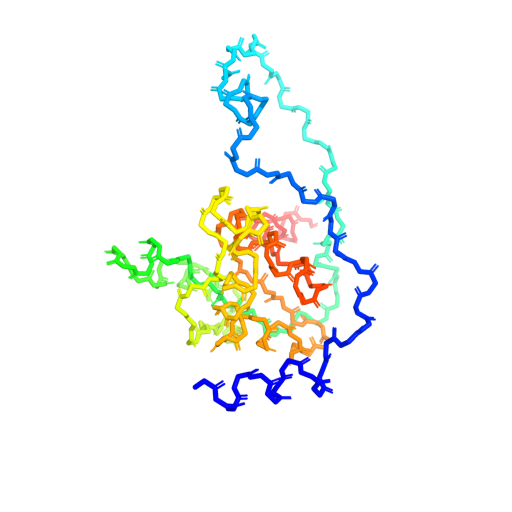A A CA 1
ATOM 767 C C . ALA A 1 101 ? 7.565 8.093 -10.012 1.00 82.19 101 ALA A C 1
ATOM 769 O O . ALA A 1 101 ? 8.271 8.532 -10.918 1.00 82.19 101 ALA A O 1
ATOM 770 N N . GLY A 1 102 ? 6.428 8.703 -9.667 1.00 74.56 102 GLY A N 1
ATOM 771 C CA . GLY A 1 102 ? 5.959 9.935 -10.319 1.00 74.56 102 GLY A CA 1
ATOM 772 C C . GLY A 1 102 ? 5.582 9.704 -11.787 1.00 74.56 102 GLY A C 1
ATOM 773 O O . GLY A 1 102 ? 4.859 8.757 -12.088 1.00 74.56 102 GLY A O 1
ATOM 774 N N . SER A 1 103 ? 6.076 10.546 -12.702 1.00 71.75 103 SER A N 1
ATOM 775 C CA . SER A 1 103 ? 5.845 10.405 -14.150 1.00 71.75 103 SER A CA 1
ATOM 776 C C . SER A 1 103 ? 6.634 9.259 -14.797 1.00 71.75 103 SER A C 1
ATOM 778 O O . SER A 1 103 ? 6.313 8.863 -15.916 1.00 71.75 103 SER A O 1
ATOM 780 N N . PHE A 1 104 ? 7.628 8.684 -14.102 1.00 74.56 104 PHE A N 1
ATOM 781 C CA . PHE A 1 104 ? 8.488 7.621 -14.635 1.00 74.56 104 PHE A CA 1
ATOM 782 C C . PHE A 1 104 ? 7.686 6.454 -15.220 1.00 74.56 104 PHE A C 1
ATOM 784 O O . PHE A 1 104 ? 7.966 6.030 -16.339 1.00 74.56 104 PHE A O 1
ATOM 791 N N . GLY A 1 105 ? 6.688 5.964 -14.479 1.00 66.62 105 GLY A N 1
ATOM 792 C CA . GLY A 1 105 ? 5.902 4.792 -14.874 1.00 66.62 105 GLY A CA 1
ATOM 793 C C . GLY A 1 105 ? 4.803 5.071 -15.901 1.00 66.62 105 GLY A C 1
ATOM 794 O O . GLY A 1 105 ? 4.208 4.121 -16.392 1.00 66.62 105 GLY A O 1
ATOM 795 N N . TYR A 1 106 ? 4.557 6.339 -16.252 1.00 70.69 106 TYR A N 1
ATOM 796 C CA . TYR A 1 106 ? 3.622 6.717 -17.320 1.00 70.69 106 TYR A CA 1
ATOM 797 C C . TYR A 1 106 ? 4.295 6.903 -18.679 1.00 70.69 106 TYR A C 1
ATOM 799 O O . TYR A 1 106 ? 3.612 6.961 -19.698 1.00 70.69 106 TYR A O 1
ATOM 807 N N . ALA A 1 107 ? 5.625 6.990 -18.711 1.00 79.62 107 ALA A N 1
ATOM 808 C CA . ALA A 1 107 ? 6.346 6.998 -19.970 1.00 79.62 107 ALA A CA 1
ATOM 809 C C . ALA A 1 107 ? 6.182 5.642 -20.656 1.00 79.62 107 ALA A C 1
ATOM 811 O O . ALA A 1 107 ? 6.478 4.604 -20.058 1.00 79.62 107 ALA A O 1
ATOM 812 N N . ARG A 1 108 ? 5.750 5.663 -21.917 1.00 77.88 108 ARG A N 1
ATOM 813 C CA . ARG A 1 108 ? 5.489 4.464 -22.722 1.00 77.88 108 ARG A CA 1
ATOM 814 C C . ARG A 1 108 ? 6.659 3.481 -22.703 1.00 77.88 108 ARG A C 1
ATOM 816 O O . ARG A 1 108 ? 6.460 2.284 -22.560 1.00 77.88 108 ARG A O 1
ATOM 823 N N . GLU A 1 109 ? 7.884 3.990 -22.764 1.00 82.12 109 GLU A N 1
ATOM 824 C CA . GLU A 1 109 ? 9.116 3.196 -22.795 1.00 82.12 109 GLU A CA 1
ATOM 825 C C . GLU A 1 109 ? 9.394 2.468 -21.466 1.00 82.12 109 GLU A C 1
ATOM 827 O O . GLU A 1 109 ? 10.196 1.538 -21.409 1.00 82.12 109 GLU A O 1
ATOM 832 N N . ARG A 1 110 ? 8.766 2.914 -20.373 1.00 85.88 110 ARG A N 1
ATOM 833 C CA . ARG A 1 110 ? 9.012 2.445 -19.001 1.00 85.88 110 ARG A CA 1
ATOM 834 C C . ARG A 1 110 ? 7.787 1.809 -18.355 1.00 85.88 110 ARG A C 1
ATOM 836 O O . ARG A 1 110 ? 7.921 1.247 -17.268 1.00 85.88 110 ARG A O 1
ATOM 843 N N . PHE A 1 111 ? 6.633 1.853 -19.015 1.00 85.12 111 PHE A N 1
ATOM 844 C CA . PHE A 1 111 ? 5.386 1.283 -18.519 1.00 85.12 111 PHE A CA 1
ATOM 845 C C . PHE A 1 111 ? 5.542 -0.207 -18.178 1.00 85.12 111 PHE A C 1
ATOM 847 O O . PHE A 1 111 ? 5.289 -0.611 -17.043 1.00 85.12 111 PHE A O 1
ATOM 854 N N . ASP A 1 112 ? 6.092 -1.006 -19.095 1.00 87.62 112 ASP A N 1
ATOM 855 C CA . ASP A 1 112 ? 6.289 -2.446 -18.873 1.00 87.62 112 ASP A CA 1
ATOM 856 C C . ASP A 1 112 ? 7.248 -2.743 -17.718 1.00 87.62 112 ASP A C 1
ATOM 858 O O . ASP A 1 112 ? 7.129 -3.758 -17.031 1.00 87.62 112 ASP A O 1
ATOM 862 N N . LEU A 1 113 ? 8.247 -1.884 -17.501 1.00 90.81 113 LEU A N 1
ATOM 863 C CA . LEU A 1 113 ? 9.151 -2.012 -16.361 1.00 90.81 113 LEU A CA 1
ATOM 864 C C . LEU A 1 113 ? 8.444 -1.633 -15.053 1.00 90.81 113 LEU A C 1
ATOM 866 O O . LEU A 1 113 ? 8.571 -2.358 -14.071 1.00 90.81 113 LEU A O 1
ATOM 870 N N . SER A 1 114 ? 7.675 -0.540 -15.050 1.00 91.50 114 SER A N 1
ATOM 871 C CA . SER A 1 114 ? 6.849 -0.112 -13.914 1.00 91.50 114 SER A CA 1
ATOM 872 C C . SER A 1 114 ? 5.902 -1.230 -13.471 1.00 91.50 114 SER A C 1
ATOM 874 O O . SER A 1 114 ? 5.902 -1.617 -12.301 1.00 91.50 114 SER A O 1
ATOM 876 N N . MET A 1 115 ? 5.170 -1.824 -14.419 1.00 91.94 115 MET A N 1
ATOM 877 C CA . MET A 1 115 ? 4.268 -2.944 -14.151 1.00 91.94 115 MET A CA 1
ATOM 878 C C . MET A 1 115 ? 5.016 -4.156 -13.597 1.00 91.94 115 MET A C 1
ATOM 880 O O . MET A 1 115 ? 4.613 -4.692 -12.566 1.00 91.94 115 MET A O 1
ATOM 884 N N . ARG A 1 116 ? 6.153 -4.535 -14.197 1.00 92.50 116 ARG A N 1
ATOM 885 C CA . ARG A 1 116 ? 6.991 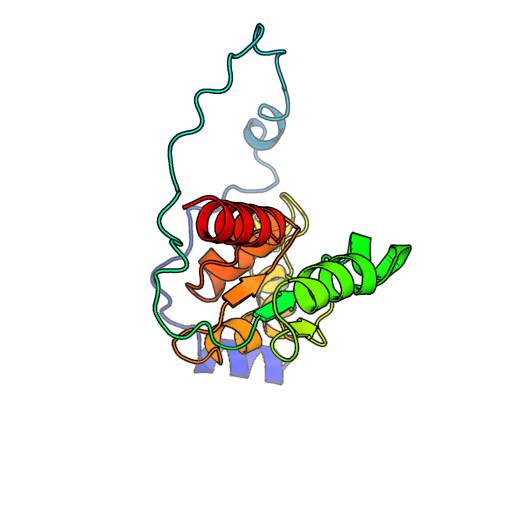-5.633 -13.687 1.00 92.50 116 ARG A CA 1
ATOM 886 C C . ARG A 1 116 ? 7.455 -5.405 -12.251 1.00 92.50 116 ARG A C 1
ATOM 888 O O . ARG A 1 116 ? 7.441 -6.350 -11.475 1.00 92.50 116 ARG A O 1
ATOM 895 N N . ILE A 1 117 ? 7.829 -4.178 -11.882 1.00 94.25 117 ILE A N 1
ATOM 896 C CA . ILE A 1 117 ? 8.197 -3.845 -10.497 1.00 94.25 117 ILE A CA 1
ATOM 897 C C . ILE A 1 117 ? 6.992 -4.022 -9.566 1.00 94.25 117 ILE A C 1
ATOM 899 O O . ILE A 1 117 ? 7.134 -4.614 -8.498 1.00 94.25 117 ILE A O 1
ATOM 903 N N . GLY A 1 118 ? 5.807 -3.559 -9.970 1.00 94.31 118 GLY A N 1
ATOM 904 C CA . GLY A 1 118 ? 4.579 -3.748 -9.195 1.00 94.31 118 GLY A CA 1
ATOM 905 C C . GLY A 1 118 ? 4.222 -5.224 -8.976 1.00 94.31 118 GLY A C 1
ATOM 906 O O . GLY A 1 118 ? 3.795 -5.600 -7.880 1.00 94.31 118 GLY A O 1
ATOM 907 N N . GLU A 1 119 ? 4.454 -6.068 -9.986 1.00 95.69 119 GLU A N 1
ATOM 908 C CA . GLU A 1 119 ? 4.231 -7.520 -9.926 1.00 95.69 119 GLU A CA 1
ATOM 909 C C . GLU A 1 119 ? 5.195 -8.266 -8.989 1.00 95.69 119 GLU A C 1
ATOM 911 O O . GLU A 1 119 ? 4.915 -9.400 -8.613 1.00 95.69 119 GLU A O 1
ATOM 916 N N . LEU A 1 120 ? 6.289 -7.641 -8.535 1.00 94.75 120 LEU A N 1
ATOM 917 C CA . LEU A 1 120 ? 7.190 -8.253 -7.548 1.00 94.75 120 LEU A CA 1
ATOM 918 C C . LEU A 1 120 ? 6.579 -8.347 -6.145 1.00 94.75 120 LEU A C 1
ATOM 920 O O . LEU A 1 120 ? 7.131 -9.038 -5.293 1.00 94.75 120 LEU A O 1
ATOM 924 N N . GLY A 1 121 ? 5.470 -7.652 -5.873 1.00 94.19 121 GLY A N 1
ATOM 925 C CA . GLY A 1 121 ? 4.804 -7.823 -4.586 1.00 94.19 121 GLY A CA 1
ATOM 926 C C . GLY A 1 121 ? 3.497 -7.069 -4.403 1.00 94.19 121 GLY A C 1
ATOM 927 O O . GLY A 1 121 ? 2.512 -7.678 -3.996 1.00 94.19 121 GLY A O 1
ATOM 928 N N . VAL A 1 122 ? 3.443 -5.762 -4.692 1.00 95.88 122 VAL A N 1
ATOM 929 C CA . VAL A 1 122 ? 2.259 -4.963 -4.319 1.00 95.88 122 VAL A CA 1
ATOM 930 C C . VAL A 1 122 ? 1.014 -5.330 -5.132 1.00 95.88 122 VAL A C 1
ATOM 932 O O . VAL A 1 122 ? -0.078 -5.354 -4.571 1.00 95.88 122 VAL A O 1
ATOM 935 N N . LEU A 1 123 ? 1.160 -5.640 -6.427 1.00 97.00 123 LEU A N 1
ATOM 936 C CA . LEU A 1 123 ? 0.020 -5.987 -7.280 1.00 97.00 123 LEU A CA 1
ATOM 937 C C . LEU A 1 123 ? -0.541 -7.384 -6.959 1.00 97.00 123 LEU A C 1
ATOM 939 O O . LEU A 1 123 ? -1.754 -7.475 -6.774 1.00 97.00 123 LEU A O 1
ATOM 943 N N . PRO A 1 124 ? 0.276 -8.447 -6.798 1.00 96.94 124 PRO A N 1
ATOM 944 C CA . PRO A 1 124 ? -0.213 -9.734 -6.307 1.00 96.94 124 PRO A CA 1
ATOM 945 C C . PRO A 1 124 ? -0.878 -9.616 -4.935 1.00 96.94 124 PRO A C 1
ATOM 947 O O . PRO A 1 124 ? -2.010 -10.055 -4.768 1.00 96.94 124 PRO A O 1
ATOM 950 N N . ALA A 1 125 ? -0.242 -8.919 -3.985 1.00 96.81 125 ALA A N 1
ATOM 951 C CA . ALA A 1 125 ? -0.798 -8.745 -2.645 1.00 96.81 125 ALA A CA 1
ATOM 952 C C . ALA A 1 125 ? -2.151 -8.019 -2.648 1.00 96.81 125 ALA A C 1
ATOM 954 O O . ALA A 1 125 ? -3.001 -8.325 -1.817 1.00 96.81 125 ALA A O 1
ATOM 955 N N . ALA A 1 126 ? -2.356 -7.073 -3.571 1.00 96.81 126 ALA A N 1
ATOM 956 C CA . ALA A 1 126 ? -3.642 -6.412 -3.752 1.00 96.81 126 ALA A CA 1
ATOM 957 C C . ALA A 1 126 ? -4.703 -7.364 -4.332 1.00 96.81 126 ALA A C 1
ATOM 959 O O . ALA A 1 126 ? -5.842 -7.352 -3.877 1.00 96.81 126 ALA A O 1
ATOM 960 N N . ARG A 1 127 ? -4.342 -8.206 -5.309 1.00 96.50 127 ARG A N 1
ATOM 961 C CA . ARG A 1 127 ? -5.274 -9.178 -5.914 1.00 96.50 127 ARG A CA 1
ATOM 962 C C . ARG A 1 127 ? -5.665 -10.306 -4.956 1.00 96.50 127 ARG A C 1
ATOM 964 O O . ARG A 1 127 ? -6.788 -10.788 -5.036 1.00 96.50 127 ARG A O 1
ATOM 971 N N . ASP A 1 128 ? -4.778 -10.672 -4.035 1.00 96.31 128 ASP A N 1
ATOM 972 C CA . ASP A 1 128 ? -4.994 -11.742 -3.051 1.00 96.31 128 ASP A CA 1
ATOM 973 C C . ASP A 1 128 ? -5.770 -11.286 -1.798 1.00 96.31 128 ASP A C 1
ATOM 975 O O . ASP A 1 128 ? -5.936 -12.052 -0.842 1.00 96.31 128 ASP A O 1
ATOM 979 N N . MET A 1 129 ? -6.234 -10.033 -1.767 1.00 95.94 129 MET A N 1
ATOM 980 C CA . MET A 1 129 ? -7.028 -9.498 -0.661 1.00 95.94 129 MET A CA 1
ATOM 981 C C . MET A 1 129 ? -8.345 -10.250 -0.487 1.00 95.94 129 MET A C 1
ATOM 983 O O . MET A 1 129 ? -9.044 -10.576 -1.447 1.00 95.94 129 MET A O 1
ATOM 987 N N . ARG A 1 130 ? -8.723 -10.475 0.772 1.00 95.38 130 ARG A N 1
ATOM 988 C CA . ARG A 1 130 ? -10.007 -11.090 1.106 1.00 95.38 130 ARG A CA 1
ATOM 989 C C . ARG A 1 130 ? -11.113 -10.035 1.120 1.00 95.38 130 ARG A C 1
ATOM 991 O O . ARG A 1 130 ? -10.840 -8.859 1.368 1.00 95.38 130 ARG A O 1
ATOM 998 N N . PRO A 1 131 ? -12.380 -10.434 0.919 1.00 92.50 131 PRO A N 1
ATOM 999 C CA . PRO A 1 131 ? -13.506 -9.538 1.141 1.00 92.50 131 PRO A CA 1
ATOM 1000 C C . PRO A 1 131 ? -13.442 -8.906 2.538 1.00 92.50 131 PRO A C 1
ATOM 1002 O O . PRO A 1 131 ? -13.326 -9.612 3.538 1.00 92.50 131 PRO A O 1
ATOM 1005 N N . GLY A 1 132 ? -13.508 -7.575 2.594 1.00 91.69 132 GLY A N 1
ATOM 1006 C CA . GLY A 1 132 ? -13.417 -6.801 3.835 1.00 91.69 132 GLY A CA 1
ATOM 1007 C C . GLY A 1 132 ? -12.000 -6.379 4.241 1.00 91.69 132 GLY A C 1
ATOM 1008 O O . GLY A 1 132 ? -11.878 -5.548 5.142 1.00 91.69 132 GLY A O 1
ATOM 1009 N N . ASP A 1 133 ? -10.946 -6.888 3.592 1.00 96.00 133 ASP A N 1
ATOM 1010 C CA . ASP A 1 133 ? -9.587 -6.377 3.789 1.00 96.00 133 ASP A CA 1
ATOM 1011 C C . ASP A 1 133 ? -9.459 -4.951 3.235 1.00 96.00 133 ASP A C 1
ATOM 1013 O O . ASP A 1 133 ? -10.100 -4.575 2.250 1.00 96.00 133 ASP A O 1
ATOM 1017 N N . VAL A 1 134 ? -8.573 -4.162 3.841 1.00 96.81 134 VAL A N 1
ATOM 1018 C CA . VAL A 1 134 ? -8.253 -2.804 3.395 1.00 96.81 134 VAL A CA 1
ATOM 1019 C C . VAL A 1 134 ? -6.769 -2.697 3.094 1.00 96.81 134 VAL A C 1
ATOM 1021 O O . VAL A 1 134 ? -5.933 -3.055 3.919 1.00 96.81 134 VAL A O 1
ATOM 1024 N N . LEU A 1 135 ? -6.435 -2.148 1.928 1.00 97.56 135 LEU A N 1
ATOM 1025 C CA . LEU A 1 135 ? -5.059 -1.852 1.546 1.00 97.56 135 LEU A CA 1
ATOM 1026 C C . LEU A 1 135 ? -4.746 -0.379 1.787 1.00 97.56 135 LEU A C 1
ATOM 1028 O O . LEU A 1 135 ? -5.376 0.514 1.225 1.00 97.56 135 LEU A O 1
ATOM 1032 N N . VAL A 1 136 ? -3.735 -0.131 2.605 1.00 97.12 136 VAL A N 1
ATOM 1033 C CA . VAL A 1 136 ? -3.235 1.191 2.958 1.00 97.12 136 VAL A CA 1
ATOM 1034 C C . VAL A 1 136 ? -1.947 1.464 2.193 1.00 97.12 136 VAL A C 1
ATOM 1036 O O . VAL A 1 136 ? -0.978 0.711 2.293 1.00 97.12 136 VAL A O 1
ATOM 1039 N N . ALA A 1 137 ? -1.922 2.573 1.457 1.00 96.12 137 ALA A N 1
ATOM 1040 C CA . ALA A 1 137 ? -0.749 3.043 0.730 1.00 96.12 137 ALA A CA 1
ATOM 1041 C C . ALA A 1 137 ? -0.599 4.572 0.892 1.00 96.12 137 ALA A C 1
ATOM 1043 O O . ALA A 1 137 ? -1.395 5.335 0.329 1.00 96.12 137 ALA A O 1
ATOM 1044 N N . PRO A 1 138 ? 0.423 5.058 1.627 1.00 91.50 138 PRO A N 1
ATOM 1045 C CA . PRO A 1 138 ? 0.619 6.492 1.869 1.00 91.50 138 PRO A CA 1
ATOM 1046 C C . PRO A 1 138 ? 0.934 7.293 0.596 1.00 91.50 138 PRO A C 1
ATOM 1048 O O . PRO A 1 138 ? 0.474 8.421 0.422 1.00 91.50 138 PRO A O 1
ATOM 1051 N N . GLY A 1 139 ? 1.672 6.699 -0.345 1.00 92.00 139 GLY A N 1
ATOM 1052 C CA . GLY A 1 139 ? 2.047 7.357 -1.598 1.00 92.00 139 GLY A CA 1
ATOM 1053 C C . GLY A 1 139 ? 0.891 7.449 -2.596 1.00 92.00 139 GLY A C 1
ATOM 1054 O O . GLY A 1 139 ? 0.283 6.436 -2.936 1.00 92.00 139 GLY A O 1
ATOM 1055 N N . THR A 1 140 ? 0.634 8.644 -3.136 1.00 92.25 140 THR A N 1
ATOM 1056 C CA . THR A 1 140 ? -0.371 8.852 -4.198 1.00 92.25 140 THR A CA 1
ATOM 1057 C C . THR A 1 140 ? -0.078 8.005 -5.433 1.00 92.25 140 THR A C 1
ATOM 1059 O O . THR A 1 140 ? -0.972 7.340 -5.948 1.00 92.25 140 THR A O 1
ATOM 1062 N N . SER A 1 141 ? 1.187 7.941 -5.856 1.00 93.19 141 SER A N 1
ATOM 1063 C CA . SER A 1 141 ? 1.601 7.088 -6.973 1.00 93.19 141 SER A CA 1
ATOM 1064 C C . SER A 1 141 ? 1.375 5.603 -6.680 1.00 93.19 141 SER A C 1
ATOM 1066 O O . SER A 1 141 ? 0.935 4.865 -7.549 1.00 93.19 141 SER A O 1
ATOM 1068 N N . CYS A 1 142 ? 1.582 5.165 -5.434 1.00 94.75 142 CYS A N 1
ATOM 1069 C CA . CYS A 1 142 ? 1.303 3.782 -5.049 1.00 94.75 142 CYS A CA 1
ATOM 1070 C C . CYS A 1 142 ? -0.191 3.464 -5.203 1.00 94.75 142 CYS A C 1
ATOM 1072 O O . CYS A 1 142 ? -0.536 2.443 -5.790 1.00 94.75 142 CYS A O 1
ATOM 1074 N N . ARG A 1 143 ? -1.080 4.358 -4.743 1.00 95.44 143 ARG A N 1
ATOM 1075 C CA . ARG A 1 143 ? -2.536 4.186 -4.893 1.00 95.44 143 ARG A CA 1
ATOM 1076 C C . ARG A 1 143 ? -2.968 4.136 -6.360 1.00 95.44 143 ARG A C 1
ATOM 1078 O O . ARG A 1 143 ? -3.769 3.276 -6.707 1.00 95.44 143 ARG A O 1
ATOM 1085 N N . HIS A 1 144 ? -2.419 4.999 -7.219 1.00 93.25 144 HIS A N 1
ATOM 1086 C CA . HIS A 1 144 ? -2.694 4.956 -8.661 1.00 93.25 144 HIS A CA 1
ATOM 1087 C C . HIS A 1 144 ? -2.229 3.645 -9.294 1.00 93.25 144 HIS A C 1
ATOM 1089 O O . HIS A 1 144 ? -3.017 2.976 -9.946 1.00 93.25 144 HIS A O 1
ATOM 1095 N N . GLN A 1 145 ? -0.996 3.225 -9.021 1.00 94.19 145 GLN A N 1
ATOM 1096 C CA . GLN A 1 145 ? -0.445 1.984 -9.555 1.00 94.19 145 GLN A CA 1
ATOM 1097 C C . GLN A 1 145 ? -1.258 0.751 -9.145 1.00 94.19 145 GLN A C 1
ATOM 1099 O O . GLN A 1 145 ? -1.504 -0.129 -9.962 1.00 94.19 145 GLN A O 1
ATOM 1104 N N . ILE A 1 146 ? -1.691 0.684 -7.885 1.00 96.19 146 ILE A N 1
ATOM 1105 C CA . ILE A 1 146 ? -2.518 -0.418 -7.375 1.00 96.19 146 ILE A CA 1
ATOM 1106 C C . ILE A 1 146 ? -3.899 -0.406 -8.038 1.00 96.19 146 ILE A C 1
ATOM 1108 O O . ILE A 1 146 ? -4.395 -1.455 -8.454 1.00 96.19 146 ILE A O 1
ATOM 1112 N N . ARG A 1 147 ? -4.510 0.773 -8.185 1.00 95.69 147 ARG A N 1
ATOM 1113 C CA . ARG A 1 147 ? -5.798 0.917 -8.868 1.00 95.69 147 ARG A CA 1
ATOM 1114 C C . ARG A 1 147 ? -5.696 0.489 -10.327 1.00 95.69 147 ARG A C 1
ATOM 1116 O O . ARG A 1 147 ? -6.503 -0.315 -10.782 1.00 95.69 147 ARG A O 1
ATOM 1123 N N . ASP A 1 148 ? -4.704 0.996 -11.041 1.00 91.56 148 ASP A N 1
ATOM 1124 C CA . ASP A 1 148 ? -4.587 0.805 -12.483 1.00 91.56 148 ASP A CA 1
ATOM 1125 C C . ASP A 1 148 ? -4.076 -0.614 -12.809 1.00 91.56 148 ASP A C 1
ATOM 1127 O O . ASP A 1 148 ? -4.546 -1.239 -13.757 1.00 91.56 148 ASP A O 1
ATOM 1131 N N . GLY A 1 149 ? -3.180 -1.165 -11.979 1.00 92.56 149 GLY A N 1
ATOM 1132 C CA . GLY A 1 149 ? -2.565 -2.480 -12.176 1.00 92.56 149 GLY A CA 1
ATOM 1133 C C . GLY A 1 149 ? -3.305 -3.670 -11.555 1.00 92.56 149 GLY A C 1
ATOM 1134 O O . GLY A 1 149 ? -3.200 -4.785 -12.066 1.00 92.56 149 GLY A O 1
ATOM 1135 N N . ALA A 1 150 ? -4.051 -3.475 -10.465 1.00 94.88 150 ALA A N 1
ATOM 1136 C CA . ALA A 1 150 ? -4.777 -4.548 -9.774 1.00 94.88 150 ALA A CA 1
ATOM 1137 C C . ALA A 1 150 ? -6.289 -4.300 -9.658 1.00 94.88 150 ALA A C 1
ATOM 1139 O O . ALA A 1 150 ? -7.012 -5.192 -9.227 1.00 94.88 150 ALA A O 1
ATOM 1140 N N . GLY A 1 151 ? -6.792 -3.121 -10.043 1.00 94.62 151 GLY A N 1
ATOM 1141 C CA . GLY A 1 151 ? -8.212 -2.783 -9.904 1.00 94.62 151 GLY A CA 1
ATOM 1142 C C . GLY A 1 151 ? -8.652 -2.547 -8.457 1.00 94.62 151 GLY A C 1
ATOM 1143 O O . GLY A 1 151 ? -9.849 -2.490 -8.190 1.00 94.62 151 GLY A O 1
ATOM 1144 N N . VAL A 1 152 ? -7.705 -2.416 -7.523 1.00 96.31 152 VAL A N 1
ATOM 1145 C CA . VAL A 1 152 ? -7.979 -2.287 -6.088 1.00 96.31 152 VAL A CA 1
ATOM 1146 C C . VAL A 1 152 ? -7.843 -0.833 -5.653 1.00 96.31 152 VAL A C 1
ATOM 1148 O O . VAL A 1 152 ? -6.858 -0.160 -5.958 1.00 96.31 152 VAL A O 1
ATOM 1151 N N . ARG A 1 153 ? -8.816 -0.339 -4.886 1.00 95.56 153 ARG A N 1
ATOM 1152 C CA . ARG A 1 153 ? -8.727 0.981 -4.257 1.00 95.56 153 ARG A CA 1
ATOM 1153 C C . ARG A 1 153 ? -7.942 0.876 -2.951 1.00 95.56 153 ARG A C 1
ATOM 1155 O O . ARG A 1 153 ? -8.493 0.511 -1.918 1.00 95.56 153 ARG A O 1
ATOM 1162 N N . ALA A 1 154 ? -6.664 1.237 -2.994 1.00 96.88 154 ALA A N 1
ATOM 1163 C CA . ALA A 1 154 ? -5.899 1.493 -1.778 1.00 96.88 154 ALA A CA 1
ATOM 1164 C C . ALA A 1 154 ? -6.246 2.877 -1.197 1.00 96.88 154 ALA A C 1
ATOM 1166 O O . ALA A 1 154 ? -6.479 3.823 -1.952 1.00 96.88 154 ALA A O 1
ATOM 1167 N N . VAL A 1 155 ? -6.237 3.008 0.129 1.00 96.69 155 VAL A N 1
ATOM 1168 C CA . VAL A 1 155 ? -6.560 4.248 0.860 1.00 96.69 155 VAL A CA 1
ATOM 1169 C C . VAL A 1 155 ? -5.338 4.815 1.580 1.00 96.69 155 VAL A C 1
ATOM 1171 O O . VAL A 1 155 ? -4.348 4.120 1.821 1.00 96.69 155 VAL A O 1
ATOM 1174 N N . HIS A 1 156 ? -5.381 6.097 1.931 1.00 95.94 156 HIS A N 1
ATOM 1175 C CA . HIS A 1 156 ? -4.406 6.690 2.836 1.00 95.94 156 HIS A CA 1
ATOM 1176 C C . HIS A 1 156 ? -4.747 6.349 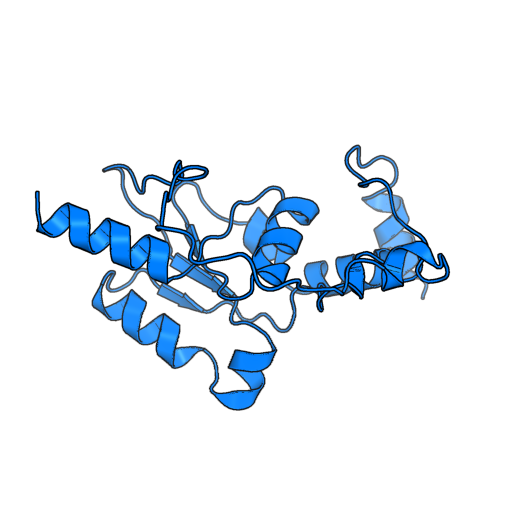4.296 1.00 95.94 156 HIS A C 1
ATOM 1178 O O . HIS A 1 156 ? -5.914 6.315 4.676 1.00 95.94 156 HIS A O 1
ATOM 1184 N N . ALA A 1 157 ? -3.738 6.165 5.156 1.00 93.75 157 ALA A N 1
ATOM 1185 C CA . ALA A 1 157 ? -3.958 5.831 6.570 1.00 93.75 157 ALA A CA 1
ATOM 1186 C C . ALA A 1 157 ? -4.844 6.862 7.297 1.00 93.75 157 ALA A C 1
ATOM 1188 O O . ALA A 1 157 ? -5.669 6.504 8.128 1.00 93.75 157 ALA A O 1
ATOM 1189 N N . VAL A 1 158 ? -4.716 8.143 6.936 1.00 94.50 158 VAL A N 1
ATOM 1190 C CA . VAL A 1 158 ? -5.531 9.240 7.495 1.00 94.50 158 VAL A CA 1
ATOM 1191 C C . VAL A 1 158 ? -7.022 9.084 7.177 1.00 94.50 158 VAL A C 1
ATOM 1193 O O . VAL A 1 158 ? -7.839 9.495 7.991 1.00 94.50 158 VAL A O 1
ATOM 1196 N N . GLU A 1 159 ? -7.391 8.473 6.047 1.00 93.38 159 GLU A N 1
ATOM 1197 C CA . GLU A 1 159 ? -8.802 8.210 5.725 1.00 93.38 159 GLU A CA 1
ATOM 1198 C C . GLU A 1 159 ? -9.399 7.210 6.726 1.00 93.38 159 GLU A C 1
ATOM 1200 O O . GLU A 1 159 ? -10.440 7.484 7.317 1.00 93.38 159 GLU A O 1
ATOM 1205 N N . LEU A 1 160 ? -8.678 6.119 7.019 1.00 92.00 160 LEU A N 1
ATOM 1206 C CA . LEU A 1 160 ? -9.089 5.142 8.035 1.00 92.00 160 LEU A CA 1
ATOM 1207 C C . LEU A 1 160 ? -9.178 5.748 9.436 1.00 92.00 160 LEU A C 1
ATOM 1209 O O . LEU A 1 160 ? -10.120 5.471 10.175 1.00 92.00 160 LEU A O 1
ATOM 1213 N N . VAL A 1 161 ? -8.206 6.585 9.803 1.00 92.69 161 VAL A N 1
ATOM 1214 C CA . VAL A 1 161 ? -8.211 7.291 11.092 1.00 92.69 161 VAL A CA 1
ATOM 1215 C C . VAL A 1 161 ? -9.422 8.221 11.188 1.00 92.69 161 VAL A C 1
ATOM 1217 O O . VAL A 1 161 ? -10.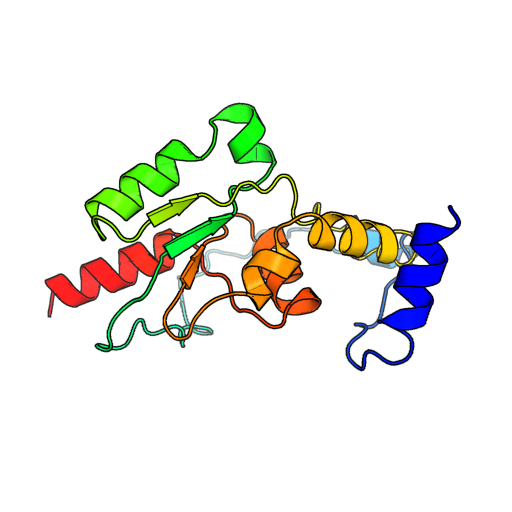108 8.237 12.207 1.00 92.69 161 VAL A O 1
ATOM 1220 N N . ALA A 1 162 ? -9.711 8.981 10.129 1.00 93.19 162 ALA A N 1
ATOM 1221 C CA . ALA A 1 162 ? -10.851 9.888 10.097 1.00 93.19 162 ALA A CA 1
ATOM 1222 C C . ALA A 1 162 ? -12.182 9.138 10.237 1.00 93.19 162 ALA A C 1
ATOM 1224 O O . ALA A 1 162 ? -13.069 9.607 10.949 1.00 93.19 162 ALA A O 1
ATOM 1225 N N . ASP A 1 163 ? -12.322 7.974 9.604 1.00 88.69 163 ASP A N 1
ATOM 1226 C CA . ASP A 1 163 ? -13.529 7.158 9.730 1.00 88.69 163 ASP A CA 1
ATOM 1227 C C . ASP A 1 163 ? -13.667 6.532 11.122 1.00 88.69 163 ASP A C 1
ATOM 1229 O O . ASP A 1 163 ? -14.759 6.572 11.691 1.00 88.69 163 ASP A O 1
ATOM 1233 N N . ALA A 1 164 ? -12.570 6.070 11.731 1.00 87.88 164 ALA A N 1
ATOM 1234 C CA . ALA A 1 164 ? -12.575 5.593 13.115 1.00 87.88 164 ALA A CA 1
ATOM 1235 C C . ALA A 1 164 ? -13.029 6.684 14.102 1.00 87.88 164 ALA A C 1
ATOM 1237 O O . ALA A 1 164 ? -13.848 6.431 14.982 1.00 87.88 164 ALA A O 1
ATOM 1238 N N . ILE A 1 165 ? -12.549 7.921 13.935 1.00 89.44 165 ILE A N 1
ATOM 1239 C CA . ILE A 1 165 ? -12.918 9.044 14.813 1.00 89.44 165 ILE A CA 1
ATOM 1240 C C . ILE A 1 165 ? -14.411 9.386 14.695 1.00 89.44 165 ILE A C 1
ATOM 1242 O O . ILE A 1 165 ? -15.063 9.654 15.708 1.00 89.44 165 ILE A O 1
ATOM 1246 N N . LYS A 1 166 ? -14.981 9.355 13.481 1.00 87.19 166 LYS A N 1
ATOM 1247 C CA . LYS A 1 166 ? -16.421 9.600 13.276 1.00 87.19 166 LYS A CA 1
ATOM 1248 C C . LYS A 1 166 ? -17.283 8.552 13.976 1.00 87.19 166 LYS A C 1
ATOM 1250 O O . LYS A 1 166 ? -18.307 8.912 14.546 1.00 87.19 166 LYS A O 1
ATOM 1255 N N . GLN A 1 167 ? -16.860 7.286 13.952 1.00 77.31 167 GLN A N 1
ATOM 1256 C CA . GLN A 1 167 ? -17.580 6.191 14.610 1.00 77.31 167 GLN A CA 1
ATOM 1257 C C . GLN A 1 167 ? -17.613 6.343 16.134 1.00 77.31 167 GLN A C 1
ATOM 1259 O O . GLN A 1 167 ? -18.607 5.986 16.746 1.00 77.31 167 GLN A O 1
ATOM 1264 N N . VAL A 1 168 ? -16.559 6.894 16.743 1.00 75.00 168 VAL A N 1
ATOM 1265 C CA . VAL A 1 168 ? -16.518 7.157 18.196 1.00 75.00 168 VAL A CA 1
ATOM 1266 C C . VAL A 1 168 ? -17.346 8.388 18.588 1.00 75.00 168 VAL A C 1
ATOM 1268 O O . VAL A 1 168 ? -17.790 8.499 19.726 1.00 75.00 168 VAL A O 1
ATOM 1271 N N . SER A 1 169 ? -17.538 9.328 17.661 1.00 69.06 169 SER A N 1
ATOM 1272 C CA . SER A 1 169 ? -18.243 10.594 17.913 1.00 69.06 169 SER A CA 1
ATOM 1273 C C . SER A 1 169 ? -19.751 10.538 17.631 1.00 69.06 169 SER A C 1
ATOM 1275 O O . SER A 1 169 ? -20.425 11.553 17.804 1.00 69.06 169 SER A O 1
ATOM 1277 N N . SER A 1 170 ? -20.255 9.398 17.148 1.00 52.28 170 SER A N 1
ATOM 1278 C CA . SER A 1 170 ? -21.670 9.161 16.822 1.00 52.28 170 SER A CA 1
ATOM 1279 C C . SER A 1 170 ? -22.318 8.283 17.884 1.00 52.28 170 SER A C 1
ATOM 1281 O O . SER A 1 170 ? -23.493 8.551 18.210 1.00 52.28 170 SER A O 1
#